Protein AF-A0AAU9CT20-F1 (afdb_monomer)

Sequence (119 aa):
MCKRKFEDLINKEMLNPENVENIYFFADEHSTATNGKYELTEGLEQEFKFGTNNWNYSKFFPPIFPSMSSISLDYCNSQRKILIRSADIIANKLLYSAKQKTIPDLQKENFIITTFPNN

Radius of gyration: 17.15 Å; Cα contacts (8 Å, |Δi|>4): 122; chains: 1; bounding box: 37×35×45 Å

pLDDT: mean 78.81, std 10.6, range [42.12, 92.56]

Organism: NCBI:txid2932183

InterPro domains:
  IPR024524 Protein of unknown function DUF3800 [PF12686] (5-94)

Foldseek 3Di:
DVLVVLVVCVVVVVDDLAPAAEAEAEAEPDPDPPVVVVVVQVVCCCAAEQWDQDPVVRDTGGHSRPNYNYYHYHHDHLVPDVVNVVVVVVVVVCVVCVVVVNNVVQDDPPDDDDDDDDD

Solvent-accessible surface area (backbone atoms only — not comparable to full-atom values): 7208 Å² total; per-residue (Å²): 116,67,66,64,52,51,53,52,34,38,76,67,70,74,42,64,43,73,75,39,44,69,48,80,45,78,43,68,67,65,92,66,59,78,70,58,58,54,55,50,52,52,50,50,41,31,53,34,45,71,21,44,74,40,76,93,72,79,42,77,41,76,31,66,20,73,55,38,75,50,77,46,81,44,73,35,64,38,94,80,35,70,69,54,41,48,50,52,53,50,54,51,51,51,53,52,28,54,76,70,71,46,50,76,82,60,62,46,100,91,39,88,84,84,82,76,83,84,127

Structure (mmCIF, N/CA/C/O backbone):
data_AF-A0AAU9CT20-F1
#
_entry.id   AF-A0AAU9CT20-F1
#
loop_
_atom_site.group_PDB
_atom_site.id
_atom_site.type_symbol
_atom_site.label_atom_id
_atom_site.label_alt_id
_atom_site.label_comp_id
_atom_site.label_asym_id
_atom_site.label_entity_id
_atom_site.label_seq_id
_atom_site.pdbx_PDB_ins_code
_atom_site.Cartn_x
_atom_site.Cartn_y
_atom_site.Cartn_z
_atom_site.occupancy
_atom_site.B_iso_or_equiv
_atom_site.auth_seq_id
_atom_site.auth_comp_id
_atom_site.auth_asym_id
_atom_site.auth_atom_id
_atom_site.pd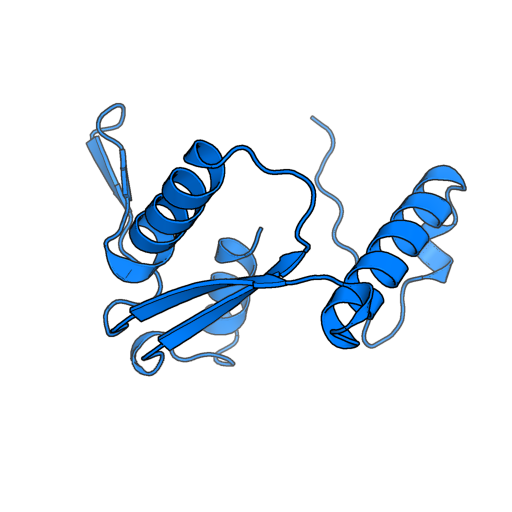bx_PDB_model_num
ATOM 1 N N . MET A 1 1 ? 5.898 1.727 0.741 1.00 57.19 1 MET A N 1
ATOM 2 C CA . MET A 1 1 ? 5.477 2.535 -0.434 1.00 57.19 1 MET A CA 1
ATOM 3 C C . MET A 1 1 ? 3.970 2.802 -0.416 1.00 57.19 1 MET A C 1
ATOM 5 O O . MET A 1 1 ? 3.591 3.958 -0.550 1.00 57.19 1 MET A O 1
ATOM 9 N N . CYS A 1 2 ? 3.126 1.788 -0.171 1.00 75.19 2 CYS A N 1
ATOM 10 C CA . CYS A 1 2 ? 1.661 1.926 -0.143 1.00 75.19 2 CYS A CA 1
ATOM 11 C C . CYS A 1 2 ? 1.132 2.892 0.932 1.00 75.19 2 CYS A C 1
ATOM 13 O O . CYS A 1 2 ? 0.333 3.760 0.599 1.00 75.19 2 CYS A O 1
ATOM 15 N N . LYS A 1 3 ? 1.641 2.827 2.174 1.00 82.94 3 LYS A N 1
ATOM 16 C CA . LYS A 1 3 ? 1.265 3.746 3.267 1.00 82.94 3 LYS A CA 1
ATOM 17 C C . LYS A 1 3 ? 1.289 5.220 2.861 1.00 82.94 3 LYS A C 1
ATOM 19 O O . LYS A 1 3 ? 0.265 5.885 2.912 1.00 82.94 3 LYS A O 1
ATOM 24 N N . ARG A 1 4 ? 2.433 5.700 2.365 1.00 83.69 4 ARG A N 1
ATOM 25 C CA . ARG A 1 4 ? 2.600 7.103 1.947 1.00 83.69 4 ARG A CA 1
ATOM 26 C C . ARG A 1 4 ? 1.629 7.506 0.847 1.00 83.69 4 ARG A C 1
ATOM 28 O O . ARG A 1 4 ? 1.230 8.662 0.782 1.00 83.69 4 ARG A O 1
ATOM 35 N N . LYS A 1 5 ? 1.268 6.572 -0.041 1.00 84.94 5 LYS A N 1
ATOM 36 C CA . LYS A 1 5 ? 0.304 6.869 -1.095 1.00 84.94 5 LYS A CA 1
ATOM 37 C C . LYS A 1 5 ? -1.109 7.001 -0.537 1.00 84.94 5 LYS A C 1
ATOM 39 O O . LYS A 1 5 ? -1.822 7.896 -0.973 1.00 84.94 5 LYS A O 1
ATOM 44 N N . PHE A 1 6 ? -1.494 6.165 0.425 1.00 88.62 6 PHE A N 1
ATOM 45 C CA . PHE A 1 6 ? -2.764 6.336 1.127 1.00 88.62 6 PHE A CA 1
ATOM 46 C C . PHE A 1 6 ? -2.798 7.643 1.916 1.00 88.62 6 PHE A C 1
ATOM 48 O O . PHE A 1 6 ? -3.750 8.394 1.760 1.00 88.62 6 PHE A O 1
ATOM 55 N N . GLU A 1 7 ? -1.739 7.971 2.656 1.00 89.19 7 GLU A N 1
ATOM 56 C CA . GLU A 1 7 ? -1.619 9.257 3.358 1.00 89.19 7 GLU A CA 1
ATOM 57 C C . GLU A 1 7 ? -1.745 10.448 2.388 1.00 89.19 7 GLU A C 1
ATOM 59 O O . GLU A 1 7 ? -2.495 11.379 2.653 1.00 89.19 7 GLU A O 1
ATOM 64 N N . ASP A 1 8 ? -1.082 10.401 1.225 1.00 89.06 8 ASP A N 1
ATOM 65 C CA . ASP A 1 8 ? -1.215 11.417 0.166 1.00 89.06 8 ASP A CA 1
ATOM 66 C C . ASP A 1 8 ? -2.655 11.535 -0.359 1.00 89.06 8 ASP A C 1
ATOM 68 O O . ASP A 1 8 ? -3.149 12.642 -0.549 1.00 89.06 8 ASP A O 1
ATOM 72 N N . LEU A 1 9 ? -3.340 10.411 -0.589 1.00 88.56 9 LEU A N 1
ATOM 73 C CA . LEU A 1 9 ? -4.729 10.405 -1.062 1.00 88.56 9 LEU A CA 1
ATOM 74 C C . LEU A 1 9 ? -5.709 10.928 -0.005 1.00 88.56 9 LEU A C 1
ATOM 76 O O . LEU A 1 9 ? -6.641 11.647 -0.362 1.00 88.56 9 LEU A O 1
ATOM 80 N N . ILE A 1 10 ? -5.481 10.606 1.271 1.00 90.88 10 ILE A N 1
ATOM 81 C CA . ILE A 1 10 ? -6.263 11.114 2.405 1.00 90.88 10 ILE A CA 1
ATOM 82 C C . ILE A 1 10 ? -6.061 12.625 2.541 1.00 90.88 10 ILE A C 1
ATOM 84 O O . ILE A 1 10 ? -7.032 13.371 2.606 1.00 90.88 10 ILE A O 1
ATOM 88 N N . ASN A 1 11 ? -4.810 13.090 2.486 1.00 91.38 11 ASN A N 1
ATOM 89 C CA . ASN A 1 11 ? -4.481 14.517 2.561 1.00 91.38 11 ASN A CA 1
ATOM 90 C C . ASN A 1 11 ? -5.052 15.325 1.387 1.00 91.38 11 ASN A C 1
ATOM 92 O O . ASN A 1 11 ? -5.287 16.521 1.521 1.00 91.38 11 ASN A O 1
ATOM 96 N N . LYS A 1 12 ? -5.260 14.684 0.233 1.00 92.56 12 LYS A N 1
ATOM 97 C CA . LYS A 1 12 ? -5.916 15.276 -0.944 1.00 92.56 12 LYS A CA 1
ATOM 98 C C . LYS A 1 12 ? -7.441 15.162 -0.912 1.00 92.56 12 LYS A C 1
ATOM 100 O O . LYS A 1 12 ? -8.071 15.484 -1.914 1.00 92.56 12 LYS A O 1
ATOM 105 N N . GLU A 1 13 ? -8.016 14.651 0.178 1.00 90.44 13 GLU A N 1
ATOM 106 C CA . GLU A 1 13 ? -9.456 14.397 0.339 1.00 90.44 13 GLU A CA 1
ATOM 107 C C . GLU A 1 13 ? -10.042 13.453 -0.732 1.00 90.4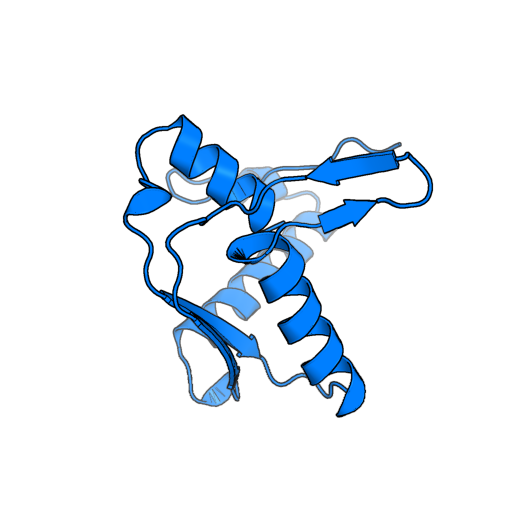4 13 GLU A C 1
ATOM 109 O O . GLU A 1 13 ? -11.251 13.377 -0.934 1.00 90.44 13 GLU A O 1
ATOM 114 N N . MET A 1 14 ? -9.189 12.683 -1.415 1.00 91.06 14 MET A N 1
ATOM 115 C CA . MET A 1 14 ? -9.600 11.711 -2.435 1.00 91.06 14 MET A CA 1
ATOM 116 C C . MET A 1 14 ? -9.987 10.356 -1.828 1.00 91.06 14 MET A C 1
ATOM 118 O O . MET A 1 14 ? -10.563 9.513 -2.514 1.00 91.06 14 MET A O 1
ATOM 122 N N . LEU A 1 15 ? -9.631 10.125 -0.561 1.00 89.19 15 LEU A N 1
ATOM 123 C CA . LEU A 1 15 ? -9.901 8.899 0.181 1.00 89.19 15 LEU A CA 1
ATOM 124 C C . LEU A 1 15 ? -10.273 9.253 1.625 1.00 89.19 15 LEU A C 1
ATOM 126 O O . LEU A 1 15 ? -9.461 9.835 2.336 1.00 89.19 15 LEU A O 1
ATOM 130 N N . ASN A 1 16 ? -11.474 8.880 2.071 1.00 90.75 16 ASN A N 1
ATOM 131 C CA . ASN A 1 16 ? -11.862 9.013 3.476 1.00 90.75 16 ASN A CA 1
ATOM 132 C C . ASN A 1 16 ? -11.465 7.739 4.245 1.00 90.75 16 ASN A C 1
ATOM 134 O O . ASN A 1 16 ? -12.048 6.688 3.965 1.00 90.75 16 ASN A O 1
ATOM 138 N N . PRO A 1 17 ? -10.523 7.805 5.204 1.00 89.12 17 PRO A N 1
ATOM 139 C CA . PRO A 1 17 ? -10.043 6.625 5.919 1.00 89.12 17 PRO A CA 1
ATOM 140 C C . PRO A 1 17 ? -11.106 5.945 6.794 1.00 89.12 17 PRO A C 1
ATOM 142 O O . PRO A 1 17 ? -11.040 4.733 6.978 1.00 89.12 17 PRO A O 1
ATOM 145 N N . GLU A 1 18 ? -12.112 6.685 7.270 1.00 89.81 18 GLU A N 1
ATOM 146 C CA . GLU A 1 18 ? -13.201 6.149 8.107 1.00 89.81 18 GLU A CA 1
ATOM 147 C C . GLU A 1 18 ? -14.199 5.297 7.305 1.00 89.81 18 GLU A C 1
ATOM 149 O O . GLU A 1 18 ? -14.939 4.490 7.859 1.00 89.81 18 GLU A O 1
ATOM 154 N N . ASN A 1 19 ? -14.223 5.458 5.979 1.00 90.62 19 ASN A N 1
ATOM 155 C CA . ASN A 1 19 ? -15.167 4.760 5.102 1.00 90.62 19 ASN A CA 1
ATOM 156 C C . ASN A 1 19 ? -14.551 3.528 4.418 1.00 90.62 19 ASN A C 1
ATOM 158 O O . ASN A 1 19 ? -15.208 2.889 3.594 1.00 90.62 19 ASN 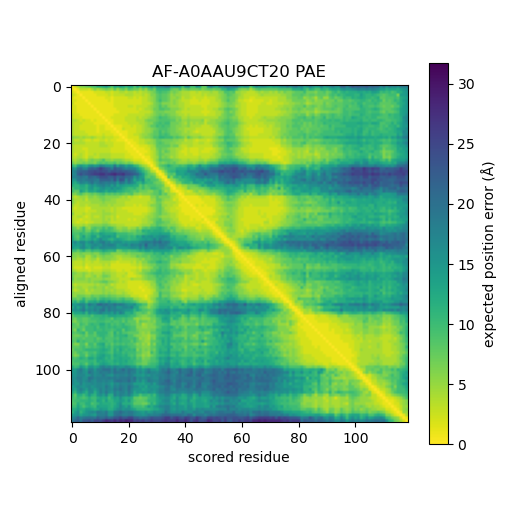A O 1
ATOM 162 N N . VAL A 1 20 ? -13.285 3.206 4.699 1.00 88.75 20 VAL A N 1
ATOM 163 C CA . VAL A 1 20 ? -12.608 2.053 4.097 1.00 88.75 20 VAL A CA 1
ATOM 164 C C . VAL A 1 20 ? -12.880 0.810 4.934 1.00 88.75 20 VAL A C 1
ATOM 166 O O . VAL A 1 20 ? -12.287 0.617 5.989 1.00 88.75 20 VAL A O 1
ATOM 169 N N . GLU A 1 21 ? -13.761 -0.056 4.437 1.00 89.69 21 GLU A N 1
ATOM 170 C CA . GLU A 1 21 ? -14.132 -1.292 5.131 1.00 89.69 21 GLU A CA 1
ATOM 171 C C . GLU A 1 21 ? -13.170 -2.452 4.831 1.00 89.69 21 GLU A C 1
ATOM 173 O O . GLU A 1 21 ? -12.821 -3.212 5.731 1.00 89.69 21 GLU A O 1
ATOM 178 N N . ASN A 1 22 ? -12.723 -2.601 3.580 1.00 90.19 22 ASN A N 1
ATOM 179 C CA . ASN A 1 22 ? -11.902 -3.734 3.151 1.00 90.19 22 ASN A CA 1
ATOM 180 C C . ASN A 1 22 ? -10.820 -3.306 2.155 1.00 90.19 22 ASN A C 1
ATOM 182 O O . ASN A 1 22 ? -11.076 -2.488 1.268 1.00 90.19 22 ASN A O 1
ATOM 186 N N . ILE A 1 23 ? -9.633 -3.910 2.258 1.00 89.81 23 ILE A N 1
ATOM 187 C CA . ILE A 1 23 ? -8.546 -3.732 1.285 1.00 89.81 23 ILE A CA 1
ATOM 188 C C . ILE A 1 23 ? -8.129 -5.086 0.715 1.00 89.81 23 ILE A C 1
ATOM 190 O O . ILE A 1 23 ? -7.847 -6.032 1.449 1.00 89.81 23 ILE A O 1
ATOM 194 N N . TYR A 1 24 ? -8.041 -5.149 -0.612 1.00 89.38 24 TYR A N 1
ATOM 195 C CA . TYR A 1 24 ? -7.637 -6.340 -1.353 1.00 89.38 24 TYR A CA 1
ATOM 196 C C . TYR A 1 24 ? -6.297 -6.089 -2.043 1.00 89.38 24 TYR A C 1
ATOM 198 O O . TYR A 1 24 ? -6.192 -5.256 -2.947 1.00 89.38 24 TYR A O 1
ATOM 206 N N . PHE A 1 25 ? -5.270 -6.816 -1.620 1.00 86.06 25 PHE A N 1
ATOM 207 C CA . PHE A 1 25 ? -3.956 -6.830 -2.243 1.00 86.06 25 PHE A CA 1
ATOM 208 C C . PHE A 1 25 ? -3.832 -8.038 -3.165 1.00 86.06 25 PHE A C 1
ATOM 210 O O . PHE A 1 25 ? -4.089 -9.171 -2.767 1.00 86.06 25 PHE A O 1
ATOM 217 N N . PHE A 1 26 ? -3.378 -7.790 -4.391 1.00 83.62 26 PHE A N 1
ATOM 218 C CA . PHE A 1 26 ? -3.055 -8.831 -5.359 1.00 83.62 26 PHE A CA 1
ATOM 219 C C . PHE A 1 26 ? -1.568 -8.747 -5.687 1.00 83.62 26 PHE A C 1
ATOM 221 O O . PHE A 1 26 ? -1.129 -7.776 -6.305 1.00 83.62 26 PHE A O 1
ATOM 228 N N . ALA A 1 27 ? -0.801 -9.745 -5.259 1.00 77.62 27 ALA A N 1
ATOM 229 C CA . ALA A 1 27 ? 0.634 -9.836 -5.515 1.00 77.62 27 ALA A CA 1
ATOM 230 C C . ALA A 1 27 ? 0.919 -10.900 -6.582 1.00 77.62 27 ALA A C 1
ATOM 232 O O . ALA A 1 27 ? 0.205 -11.903 -6.654 1.00 77.62 27 ALA A O 1
ATOM 233 N N . ASP A 1 28 ? 1.946 -10.693 -7.412 1.00 72.94 28 ASP A N 1
ATOM 234 C CA . ASP A 1 28 ? 2.421 -11.754 -8.304 1.00 72.94 28 ASP A CA 1
ATOM 235 C C . ASP A 1 28 ? 3.089 -12.864 -7.489 1.00 72.94 28 ASP A C 1
ATOM 237 O O . ASP A 1 28 ? 3.812 -12.614 -6.520 1.00 72.94 28 ASP A O 1
ATOM 241 N N . GLU A 1 29 ? 2.834 -14.103 -7.884 1.00 68.25 29 GLU A N 1
ATOM 242 C CA . GLU A 1 29 ? 3.364 -15.286 -7.224 1.00 68.25 29 GLU A CA 1
ATOM 243 C C . GLU A 1 29 ? 4.809 -15.536 -7.687 1.00 68.25 29 GLU A C 1
ATOM 245 O O . GLU A 1 29 ? 5.104 -16.444 -8.464 1.00 68.25 29 GLU A O 1
ATOM 250 N N . HIS A 1 30 ? 5.741 -14.700 -7.225 1.00 59.75 30 HIS A N 1
ATOM 251 C CA . HIS A 1 30 ? 7.171 -14.958 -7.372 1.00 59.75 30 HIS A CA 1
ATOM 252 C C . HIS A 1 30 ? 7.668 -15.669 -6.114 1.00 59.75 30 HIS A C 1
ATOM 254 O O . HIS A 1 30 ? 7.573 -15.108 -5.024 1.00 59.75 30 HIS A O 1
ATOM 260 N N . SER A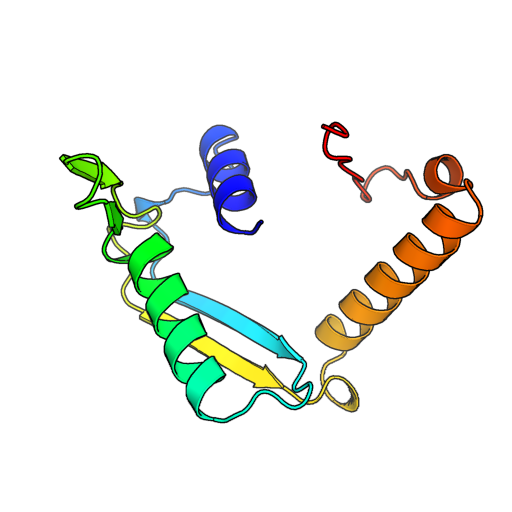 1 31 ? 8.112 -16.924 -6.278 1.00 51.56 31 SER A N 1
ATOM 261 C CA . SER A 1 31 ? 8.401 -17.935 -5.243 1.00 51.56 31 SER A CA 1
ATOM 262 C C . SER A 1 31 ? 8.747 -17.351 -3.868 1.00 51.56 31 SER A C 1
ATOM 264 O O . SER A 1 31 ? 9.916 -17.162 -3.526 1.00 51.56 31 SER A O 1
ATOM 266 N N . THR A 1 32 ? 7.723 -17.053 -3.073 1.00 52.59 32 THR A N 1
ATOM 267 C CA . THR A 1 32 ? 7.886 -16.581 -1.702 1.00 52.59 32 THR A CA 1
ATOM 268 C C . THR A 1 32 ? 7.710 -17.802 -0.819 1.00 52.59 32 THR A C 1
ATOM 270 O O . THR A 1 32 ? 6.686 -18.480 -0.892 1.00 52.59 32 THR A O 1
ATOM 273 N N . ALA A 1 33 ? 8.737 -18.138 -0.035 1.00 56.47 33 ALA A N 1
ATOM 274 C CA . ALA A 1 33 ? 8.646 -19.223 0.934 1.00 56.47 33 ALA A CA 1
ATOM 275 C C . ALA A 1 33 ? 7.412 -19.004 1.823 1.00 56.47 33 ALA A C 1
ATOM 277 O O . ALA A 1 33 ? 7.125 -17.870 2.204 1.00 56.47 33 ALA A O 1
ATOM 278 N N . THR A 1 34 ? 6.693 -20.075 2.153 1.00 54.53 34 THR A N 1
ATOM 279 C CA . THR A 1 34 ? 5.395 -20.055 2.852 1.00 54.53 34 THR A CA 1
ATOM 280 C C . THR A 1 34 ? 5.366 -19.141 4.086 1.00 54.53 34 THR A C 1
ATOM 282 O O . THR A 1 34 ? 4.346 -18.511 4.348 1.00 54.53 34 THR A O 1
ATOM 285 N N . ASN A 1 35 ? 6.490 -18.997 4.797 1.00 59.19 35 ASN A N 1
ATOM 286 C CA . ASN A 1 35 ? 6.612 -18.118 5.965 1.00 59.19 35 ASN A CA 1
ATOM 287 C C . ASN A 1 35 ? 6.534 -16.618 5.619 1.00 59.19 35 ASN A C 1
ATOM 289 O O . ASN A 1 35 ? 5.917 -15.861 6.359 1.00 59.19 35 ASN A O 1
ATOM 293 N N . GLY A 1 36 ? 7.051 -16.189 4.463 1.00 59.31 36 GLY A N 1
ATOM 294 C CA . GLY A 1 36 ? 7.014 -14.780 4.046 1.00 59.31 36 GLY A CA 1
ATOM 295 C C . GLY A 1 36 ? 5.608 -14.273 3.694 1.00 59.31 36 GLY A C 1
ATOM 296 O O . GLY A 1 36 ? 5.354 -13.072 3.740 1.00 59.31 36 GLY A O 1
ATOM 297 N N . LYS A 1 37 ? 4.668 -15.176 3.376 1.00 60.50 37 LYS A N 1
ATOM 298 C CA . LYS A 1 37 ? 3.263 -14.823 3.110 1.00 60.50 37 LYS A CA 1
ATOM 299 C C . LYS A 1 37 ? 2.526 -14.377 4.375 1.00 60.50 37 LYS A C 1
ATOM 301 O O . LYS A 1 37 ? 1.760 -13.411 4.334 1.00 60.50 37 LYS A O 1
ATOM 306 N N . TYR A 1 38 ? 2.758 -15.077 5.483 1.00 63.81 38 TYR A N 1
ATOM 307 C CA . TYR A 1 38 ? 2.160 -14.729 6.771 1.00 63.81 38 TYR A CA 1
ATOM 308 C C . TYR A 1 38 ? 2.754 -13.425 7.306 1.00 63.81 38 TYR A C 1
ATOM 310 O O . TYR A 1 38 ? 1.997 -12.518 7.636 1.00 63.81 38 TYR A O 1
ATOM 318 N N . GLU A 1 39 ? 4.080 -13.272 7.240 1.00 76.38 39 GLU A N 1
ATOM 319 C CA . GLU A 1 39 ? 4.770 -12.047 7.671 1.00 76.38 39 GLU A CA 1
ATOM 320 C C . GLU A 1 39 ? 4.292 -10.797 6.915 1.00 76.38 39 GLU A C 1
ATOM 322 O O . GLU A 1 39 ? 4.097 -9.740 7.517 1.00 76.38 39 GLU A O 1
ATOM 327 N N . LEU A 1 40 ? 4.054 -10.901 5.599 1.00 81.06 40 LEU A N 1
ATOM 328 C CA . LEU A 1 40 ? 3.559 -9.765 4.820 1.00 81.06 40 LEU A CA 1
ATOM 329 C C . LEU A 1 40 ? 2.117 -9.402 5.187 1.00 81.06 40 LEU A C 1
ATOM 331 O O . LEU A 1 40 ? 1.798 -8.222 5.309 1.00 81.06 40 LEU A O 1
ATOM 335 N N . THR A 1 41 ? 1.251 -10.399 5.373 1.00 83.25 41 THR A N 1
ATOM 336 C CA . THR A 1 41 ? -0.150 -10.158 5.752 1.00 83.25 41 THR A CA 1
ATOM 337 C C . THR A 1 41 ? -0.227 -9.499 7.129 1.00 83.25 41 THR A C 1
ATOM 339 O O . THR A 1 41 ? -0.876 -8.465 7.273 1.00 83.25 41 THR A O 1
ATOM 342 N N . GLU A 1 42 ? 0.505 -10.030 8.111 1.00 83.31 42 GLU A N 1
ATOM 343 C CA . GLU A 1 42 ? 0.580 -9.460 9.460 1.00 83.31 42 GLU A CA 1
ATOM 344 C C . GLU A 1 42 ? 1.146 -8.036 9.443 1.00 83.31 42 GLU A C 1
ATOM 346 O O . GLU A 1 42 ? 0.597 -7.143 10.089 1.00 83.31 42 GLU A O 1
ATOM 351 N N . GLY A 1 43 ? 2.197 -7.787 8.654 1.00 85.56 43 GLY A N 1
ATOM 352 C CA . GLY A 1 43 ? 2.759 -6.448 8.484 1.00 85.56 43 GLY A CA 1
ATOM 353 C C . GLY A 1 43 ? 1.736 -5.441 7.948 1.00 85.56 43 GLY A C 1
ATOM 354 O O . GLY A 1 43 ? 1.630 -4.332 8.474 1.00 85.56 43 GLY A O 1
ATOM 355 N N . LEU A 1 44 ? 0.934 -5.837 6.952 1.00 87.25 44 LEU A N 1
ATOM 356 C CA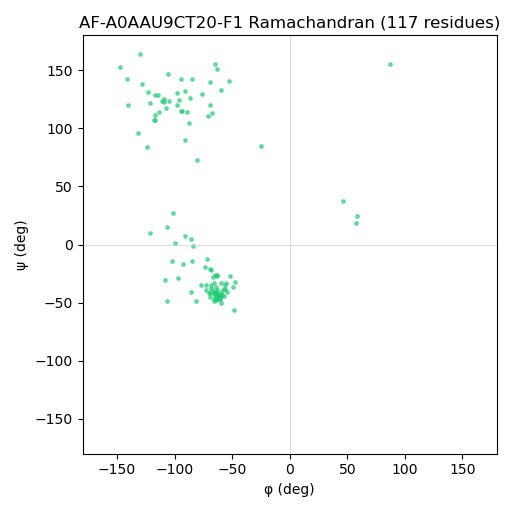 . LEU A 1 44 ? -0.136 -4.995 6.405 1.00 87.25 44 LEU A CA 1
ATOM 357 C C . LEU A 1 44 ? -1.232 -4.723 7.445 1.00 87.25 44 LEU A C 1
ATOM 359 O O . LEU A 1 44 ? -1.693 -3.589 7.562 1.00 87.25 44 LEU A O 1
ATOM 363 N N . GLU A 1 45 ? -1.635 -5.727 8.226 1.00 87.75 45 GLU A N 1
ATOM 364 C CA . GLU A 1 45 ? -2.637 -5.553 9.284 1.00 87.75 45 GLU A CA 1
ATOM 365 C C . GLU A 1 45 ? -2.148 -4.634 10.408 1.00 87.75 45 GLU A C 1
ATOM 367 O O . GLU A 1 45 ? -2.886 -3.748 10.848 1.00 87.75 45 GLU A O 1
ATOM 372 N N . GLN A 1 46 ? -0.895 -4.785 10.840 1.00 86.38 46 GLN A N 1
ATOM 373 C CA . GLN A 1 46 ? -0.291 -3.895 11.833 1.00 86.38 46 GLN A CA 1
ATOM 374 C C . GLN A 1 46 ? -0.188 -2.458 11.314 1.00 86.38 46 GLN A C 1
ATOM 376 O O . GLN A 1 46 ? -0.434 -1.511 12.058 1.00 86.38 46 GLN A O 1
ATOM 381 N N . GLU A 1 47 ? 0.148 -2.264 10.040 1.00 86.00 47 GLU A N 1
ATOM 382 C CA . GLU A 1 47 ? 0.323 -0.921 9.485 1.00 86.00 47 GLU A CA 1
ATOM 383 C C . GLU A 1 47 ? -1.016 -0.220 9.195 1.00 86.00 47 GLU A C 1
ATOM 385 O O . GLU A 1 47 ? -1.129 0.996 9.375 1.00 86.00 47 GLU A O 1
ATOM 390 N N . PHE A 1 48 ? -2.042 -0.966 8.771 1.00 87.31 48 PHE A N 1
ATOM 391 C CA . PHE A 1 48 ? -3.291 -0.389 8.262 1.00 87.31 48 PHE A CA 1
ATOM 392 C C . PHE A 1 48 ? -4.499 -0.538 9.181 1.00 87.31 48 PHE A C 1
ATOM 394 O O . PHE A 1 48 ? -5.344 0.355 9.162 1.00 87.31 48 PHE A O 1
ATOM 401 N N . LYS A 1 49 ? -4.578 -1.608 9.980 1.00 86.19 49 LYS A N 1
ATOM 402 C CA . LYS A 1 49 ? -5.747 -1.928 10.817 1.00 86.19 49 LYS A CA 1
ATOM 403 C C . LYS A 1 49 ? -5.514 -1.675 12.302 1.00 86.19 49 LYS A C 1
ATOM 405 O O . LYS A 1 49 ? -6.342 -1.052 12.955 1.00 86.19 49 LYS A O 1
ATOM 410 N N . PHE A 1 50 ? -4.402 -2.168 12.843 1.00 85.00 50 PHE A N 1
ATOM 411 C CA . PHE A 1 50 ? -4.164 -2.158 14.292 1.00 85.00 50 PHE A CA 1
ATOM 412 C C . PHE A 1 50 ? -3.301 -0.983 14.762 1.00 85.00 50 PHE A C 1
ATOM 414 O O . PHE A 1 50 ? -3.462 -0.505 15.884 1.00 85.00 50 PHE A O 1
ATOM 421 N N . GLY A 1 51 ? -2.419 -0.487 13.896 1.00 80.94 51 GLY A N 1
ATOM 422 C CA . GLY A 1 51 ? -1.373 0.451 14.276 1.00 80.94 51 GLY A CA 1
ATOM 423 C C . GLY A 1 51 ? -0.125 -0.283 14.764 1.00 80.94 51 GLY A C 1
ATOM 424 O O . GLY A 1 51 ? -0.170 -1.428 15.207 1.00 80.94 51 GLY A O 1
ATOM 425 N N . THR A 1 52 ? 1.024 0.378 14.661 1.00 80.38 52 THR A N 1
ATOM 426 C CA . THR A 1 52 ? 2.320 -0.222 14.995 1.00 80.38 52 THR A CA 1
ATOM 427 C C . THR A 1 52 ? 2.863 0.399 16.271 1.00 80.38 52 THR A C 1
ATOM 429 O O . THR A 1 52 ? 3.031 1.617 16.359 1.00 80.38 52 THR A O 1
ATOM 432 N N . ASN A 1 53 ? 3.184 -0.437 17.258 1.00 72.25 53 ASN A N 1
ATOM 433 C CA . ASN A 1 53 ? 3.865 0.010 18.466 1.00 72.25 53 ASN A CA 1
ATOM 434 C C . ASN A 1 53 ? 5.377 -0.185 18.323 1.00 72.25 53 ASN A C 1
ATOM 436 O O . ASN A 1 53 ? 5.866 -1.312 18.229 1.00 72.25 53 ASN A O 1
ATOM 440 N N . ASN A 1 54 ? 6.123 0.916 18.312 1.00 73.06 54 ASN A N 1
ATOM 441 C CA . ASN A 1 54 ? 7.573 0.864 18.318 1.00 73.06 54 ASN A CA 1
ATOM 442 C C . ASN A 1 54 ? 8.091 0.895 19.761 1.00 73.06 54 ASN A C 1
ATOM 444 O O . ASN A 1 54 ? 8.364 1.962 20.315 1.00 73.06 54 ASN A O 1
ATOM 448 N N . TRP A 1 55 ? 8.243 -0.296 20.343 1.00 63.72 55 TRP A N 1
ATOM 449 C CA . TRP A 1 55 ? 8.716 -0.507 21.715 1.00 63.72 55 TRP A CA 1
ATOM 450 C C . TRP A 1 55 ? 10.086 0.121 21.990 1.00 63.72 55 TRP A C 1
ATOM 452 O O . TRP A 1 55 ? 10.305 0.654 23.071 1.00 63.72 55 TRP A O 1
ATOM 462 N N . ASN A 1 56 ? 10.980 0.137 20.997 1.00 70.00 56 ASN A N 1
ATOM 463 C CA . ASN A 1 56 ? 12.323 0.709 21.142 1.00 70.00 56 ASN A CA 1
ATOM 464 C C . ASN A 1 56 ? 12.316 2.237 21.302 1.00 70.00 56 ASN A C 1
ATOM 466 O O . ASN A 1 56 ? 13.274 2.800 21.822 1.00 70.00 56 ASN A O 1
ATOM 470 N N . TYR A 1 57 ? 11.251 2.911 20.860 1.00 69.00 57 TYR A N 1
ATOM 471 C CA . TYR A 1 57 ? 11.123 4.371 20.918 1.00 69.00 57 TYR A CA 1
ATOM 472 C C . TYR A 1 57 ? 9.894 4.823 21.720 1.00 69.00 57 TYR A C 1
ATOM 474 O O . TYR A 1 57 ? 9.538 6.000 21.667 1.00 69.00 57 TYR A O 1
ATOM 482 N N . SER 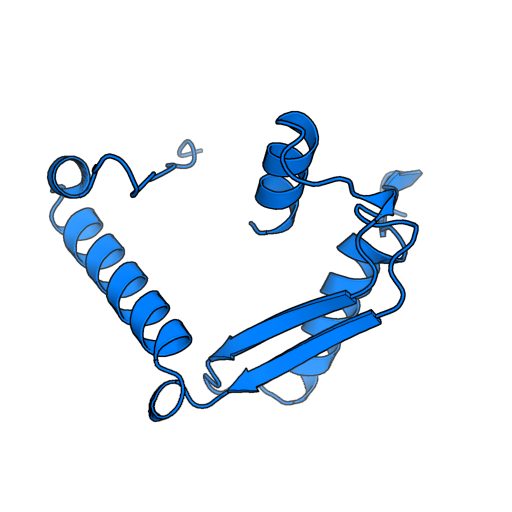A 1 58 ? 9.228 3.898 22.427 1.00 74.19 58 SER A N 1
ATOM 483 C CA . SER A 1 58 ? 7.988 4.128 23.186 1.00 74.19 58 SER A CA 1
ATOM 484 C C . SER A 1 58 ? 6.933 4.929 22.410 1.00 74.19 58 SER A C 1
ATOM 486 O O . SER A 1 58 ? 6.250 5.786 22.973 1.00 74.19 58 SER A O 1
ATOM 488 N N . LYS A 1 59 ? 6.824 4.695 21.095 1.00 76.00 59 LYS A N 1
ATOM 489 C CA . LYS A 1 59 ? 5.966 5.482 20.201 1.00 76.00 59 LYS A CA 1
ATOM 490 C C . LYS A 1 59 ? 4.950 4.590 19.505 1.00 76.00 59 LYS A C 1
ATOM 492 O O . LYS A 1 59 ? 5.316 3.671 18.774 1.00 76.00 59 LYS A O 1
ATOM 497 N N . PHE A 1 60 ? 3.676 4.912 19.702 1.00 81.12 60 PHE A N 1
ATOM 498 C CA . PHE A 1 60 ? 2.565 4.279 19.006 1.00 81.12 60 PHE A CA 1
ATOM 499 C C . PHE A 1 60 ? 2.225 5.051 17.730 1.00 81.12 60 PHE A C 1
ATOM 501 O O . PHE A 1 60 ? 2.097 6.278 17.749 1.00 81.12 60 PHE A O 1
ATOM 508 N N . PHE A 1 61 ? 2.082 4.325 16.625 1.00 82.12 61 PHE A N 1
ATOM 509 C CA . PHE A 1 61 ? 1.604 4.857 15.358 1.00 82.12 61 PHE A CA 1
ATOM 510 C C . PHE A 1 61 ? 0.185 4.334 15.117 1.00 82.12 61 PHE A C 1
ATOM 512 O O . PHE A 1 61 ? 0.026 3.116 15.010 1.00 82.12 61 PHE A O 1
ATOM 519 N N . PRO A 1 62 ? -0.831 5.214 15.034 1.00 85.38 62 PRO A N 1
ATOM 520 C CA . PRO A 1 62 ? -2.206 4.785 14.822 1.00 85.38 62 PRO A CA 1
ATOM 521 C C . PRO A 1 62 ? -2.382 4.126 13.444 1.00 85.38 62 PRO A C 1
ATOM 523 O O . PRO A 1 62 ? -1.599 4.405 12.526 1.00 85.38 62 PRO A O 1
ATOM 526 N N . PRO A 1 63 ? -3.397 3.257 13.292 1.00 89.00 63 PRO A N 1
ATOM 527 C CA . PRO A 1 63 ? -3.738 2.673 12.001 1.00 89.00 63 PRO A CA 1
ATOM 528 C C . PRO A 1 63 ? -4.179 3.744 11.001 1.00 89.00 63 PRO A C 1
ATOM 530 O O . PRO A 1 63 ? -4.745 4.768 11.380 1.00 89.00 63 PRO A O 1
ATOM 533 N N . ILE A 1 64 ? -3.942 3.486 9.713 1.00 89.62 64 ILE A N 1
ATOM 534 C CA . ILE A 1 64 ? -4.397 4.376 8.632 1.00 89.62 64 ILE A CA 1
ATOM 535 C C . ILE A 1 64 ? -5.915 4.280 8.441 1.00 89.62 64 ILE A C 1
ATOM 537 O O . ILE A 1 64 ? -6.547 5.285 8.133 1.00 89.62 64 ILE A O 1
ATOM 541 N N . PHE A 1 65 ? -6.491 3.088 8.626 1.00 90.31 65 PHE A N 1
ATOM 542 C CA . PHE A 1 65 ? -7.912 2.815 8.408 1.00 90.31 65 PHE A CA 1
ATOM 543 C C . PHE A 1 65 ? -8.536 2.234 9.687 1.00 90.31 65 PHE A C 1
ATOM 545 O O . PHE A 1 65 ? -8.620 1.012 9.836 1.00 90.31 65 PHE A O 1
ATOM 552 N N . PRO A 1 66 ? -8.942 3.087 10.645 1.00 84.44 66 PRO A N 1
ATOM 553 C CA . PRO A 1 66 ? -9.409 2.641 11.959 1.00 84.44 66 PRO A CA 1
ATOM 554 C C . PRO A 1 66 ? -10.728 1.854 11.902 1.00 84.44 66 PRO A C 1
ATOM 556 O O . PRO A 1 66 ? -10.948 0.977 12.735 1.00 84.44 66 PRO A O 1
ATOM 559 N N . SER A 1 67 ? -11.583 2.119 10.910 1.00 87.62 67 SER A N 1
ATOM 560 C CA . SER A 1 67 ? -12.877 1.443 10.718 1.00 87.62 67 SER A CA 1
ATOM 561 C C . SER A 1 67 ? -12.799 0.196 9.828 1.00 87.62 67 SER A C 1
ATOM 563 O O . SER A 1 67 ? -13.829 -0.369 9.460 1.00 87.62 67 SER A O 1
ATOM 565 N N . MET A 1 68 ? -11.593 -0.236 9.455 1.00 89.19 68 MET A N 1
ATOM 566 C CA . MET A 1 68 ? -11.405 -1.325 8.502 1.00 89.19 68 MET A CA 1
ATOM 567 C C . MET A 1 68 ? -11.667 -2.699 9.125 1.00 89.19 68 MET A C 1
ATOM 569 O O . MET A 1 68 ? -11.081 -3.091 10.138 1.00 89.19 68 MET A O 1
ATOM 573 N N . SER A 1 69 ? -12.493 -3.482 8.439 1.00 87.94 69 SER A N 1
ATOM 574 C CA . SER A 1 69 ? -12.891 -4.831 8.829 1.00 87.94 69 SER A CA 1
ATOM 575 C C . SER A 1 69 ? -11.849 -5.875 8.439 1.00 87.94 69 SER A C 1
ATOM 577 O O . SER A 1 69 ? -11.453 -6.684 9.285 1.00 87.94 69 SER A O 1
ATOM 579 N N . SER A 1 70 ? -11.361 -5.872 7.192 1.00 87.69 70 SER A N 1
ATOM 580 C CA . SER A 1 70 ? -10.433 -6.915 6.726 1.00 87.69 70 SER A CA 1
ATOM 581 C C . SER A 1 70 ? -9.396 -6.454 5.698 1.00 87.69 70 SER A C 1
ATOM 583 O O . SER A 1 70 ? -9.621 -5.532 4.912 1.00 87.69 70 SER A O 1
ATOM 585 N N . ILE A 1 71 ? -8.252 -7.145 5.697 1.00 88.50 71 ILE A N 1
ATOM 586 C CA . ILE A 1 71 ? -7.244 -7.098 4.636 1.00 88.50 71 ILE A CA 1
ATOM 587 C C . ILE A 1 71 ? -7.157 -8.493 4.028 1.00 88.50 71 ILE A C 1
ATOM 589 O O . ILE A 1 71 ? -6.999 -9.477 4.745 1.00 88.50 71 ILE A O 1
ATOM 593 N N . SER A 1 72 ? -7.250 -8.582 2.705 1.00 87.75 72 SER A N 1
ATOM 594 C CA . SER A 1 72 ? -7.051 -9.830 1.966 1.00 87.75 72 SER A CA 1
ATOM 595 C C . SER A 1 72 ? -5.817 -9.709 1.083 1.00 87.75 72 SER A C 1
ATOM 597 O O . SER A 1 72 ? -5.699 -8.746 0.328 1.00 87.75 72 SER A O 1
ATOM 599 N N . LEU A 1 73 ? -4.904 -10.676 1.167 1.00 85.25 73 LEU A N 1
ATOM 600 C CA . LEU A 1 73 ? -3.712 -10.751 0.324 1.00 85.25 73 LEU A CA 1
ATOM 601 C C . LEU A 1 73 ? -3.739 -12.031 -0.515 1.00 85.25 73 LEU A C 1
ATOM 603 O O . LEU A 1 73 ? -3.493 -13.133 -0.017 1.00 85.25 73 LEU A O 1
ATOM 607 N N . ASP A 1 74 ? -3.987 -11.859 -1.810 1.00 83.69 74 ASP A N 1
ATOM 608 C CA . ASP A 1 74 ? -4.045 -12.941 -2.782 1.00 83.69 74 ASP A CA 1
ATOM 609 C C . ASP A 1 74 ? -2.794 -12.959 -3.657 1.00 83.69 74 ASP A C 1
ATOM 611 O O . ASP A 1 74 ? -2.481 -12.004 -4.374 1.00 83.69 74 ASP A O 1
ATOM 615 N N . TYR A 1 75 ? -2.117 -14.102 -3.661 1.00 79.06 75 TYR A N 1
ATOM 616 C CA . TYR A 1 75 ? -1.020 -14.371 -4.581 1.00 79.06 75 TYR A CA 1
ATOM 617 C C . TYR A 1 75 ? -1.601 -14.936 -5.861 1.00 79.06 75 TYR A C 1
ATOM 619 O O . TYR A 1 75 ? -2.411 -15.863 -5.854 1.00 79.06 75 TYR A O 1
ATOM 627 N N . CYS A 1 76 ? -1.248 -14.302 -6.963 1.00 74.06 76 CYS A N 1
ATOM 628 C CA . CYS A 1 76 ? -1.893 -14.513 -8.234 1.00 74.06 76 CYS A CA 1
ATOM 629 C C . CYS A 1 76 ? -0.841 -14.805 -9.283 1.00 74.06 76 CYS A C 1
ATOM 631 O O . CYS A 1 76 ? 0.151 -14.097 -9.380 1.00 74.06 76 CYS A O 1
ATOM 633 N N . ASN A 1 77 ? -1.117 -15.772 -10.147 1.00 70.31 77 ASN A N 1
ATOM 634 C CA . ASN A 1 77 ? -0.300 -15.975 -11.329 1.00 70.31 77 ASN A CA 1
ATOM 635 C C . ASN A 1 77 ? -0.534 -14.822 -12.329 1.00 70.31 77 ASN A C 1
ATOM 637 O O . ASN A 1 77 ? -1.618 -14.717 -12.927 1.00 70.31 77 ASN A O 1
ATOM 641 N N . SER A 1 78 ? 0.479 -13.968 -12.517 1.00 64.25 78 SER A N 1
ATOM 642 C CA . SER A 1 78 ? 0.476 -12.824 -13.445 1.00 64.25 78 SER A CA 1
ATOM 643 C C . SER A 1 78 ? 0.061 -13.174 -14.878 1.00 64.25 78 SER A C 1
ATOM 645 O O . SER A 1 78 ? -0.543 -12.341 -15.558 1.00 64.25 78 SER A O 1
ATOM 647 N N . GLN A 1 79 ? 0.268 -14.414 -15.343 1.00 63.53 79 GLN A N 1
ATOM 648 C CA . GLN A 1 79 ? -0.145 -14.840 -16.690 1.00 63.53 79 GLN A CA 1
ATOM 649 C C . GLN A 1 79 ? -1.664 -14.780 -16.896 1.00 63.53 79 GLN A C 1
ATOM 651 O O . GLN A 1 79 ? -2.129 -14.620 -18.026 1.00 63.53 79 GLN A O 1
ATOM 656 N N . ARG A 1 80 ? -2.441 -14.898 -15.811 1.00 66.00 80 ARG A N 1
ATOM 657 C CA . ARG A 1 80 ? -3.910 -14.951 -15.843 1.00 66.00 80 ARG A CA 1
ATOM 658 C C . ARG A 1 80 ? -4.586 -13.634 -15.458 1.00 66.00 80 ARG A C 1
ATOM 660 O O . ARG A 1 80 ? -5.776 -13.486 -15.723 1.00 66.00 80 ARG A O 1
ATOM 667 N N . LYS A 1 81 ? -3.867 -12.674 -14.859 1.00 74.69 81 LYS A N 1
ATOM 668 C CA . LYS A 1 81 ? -4.430 -11.385 -14.413 1.00 74.69 81 LYS A CA 1
ATOM 669 C C . LYS A 1 81 ? -3.790 -10.207 -15.157 1.00 74.69 81 LYS A C 1
ATOM 671 O O . LYS A 1 81 ? -2.662 -9.815 -14.873 1.00 74.69 81 LYS A O 1
ATOM 676 N N . ILE A 1 82 ? -4.551 -9.598 -16.074 1.00 78.94 82 ILE A N 1
ATOM 677 C CA . ILE A 1 82 ? -4.103 -8.506 -16.966 1.00 78.94 82 ILE A CA 1
ATOM 678 C C . ILE A 1 82 ? -3.495 -7.326 -16.193 1.00 78.94 82 ILE A C 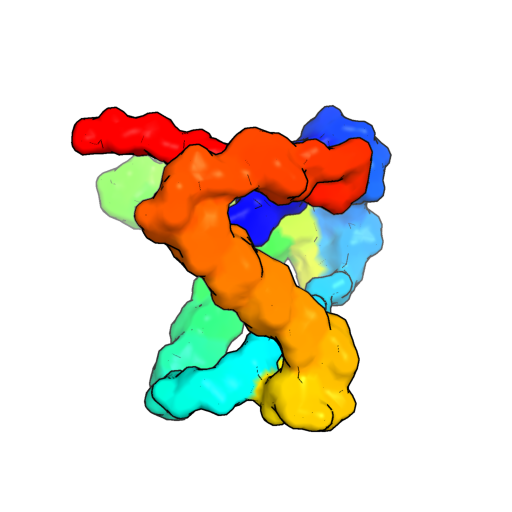1
ATOM 680 O O . ILE A 1 82 ? -2.480 -6.779 -16.619 1.00 78.94 82 ILE A O 1
ATOM 684 N N . LEU A 1 83 ? -4.084 -6.939 -15.056 1.00 81.00 83 LEU A N 1
ATOM 685 C CA . LEU A 1 83 ? -3.604 -5.802 -14.262 1.00 81.00 83 LEU A CA 1
ATOM 686 C C . LEU A 1 83 ? -2.237 -6.067 -13.622 1.00 81.00 83 LEU A C 1
ATOM 688 O O . LEU A 1 83 ? -1.383 -5.187 -13.638 1.00 81.00 83 LEU A O 1
ATOM 692 N N . ILE A 1 84 ? -2.006 -7.289 -13.137 1.00 77.69 84 ILE A N 1
ATOM 693 C CA . ILE A 1 84 ? -0.716 -7.693 -12.558 1.00 77.69 84 ILE A CA 1
ATOM 69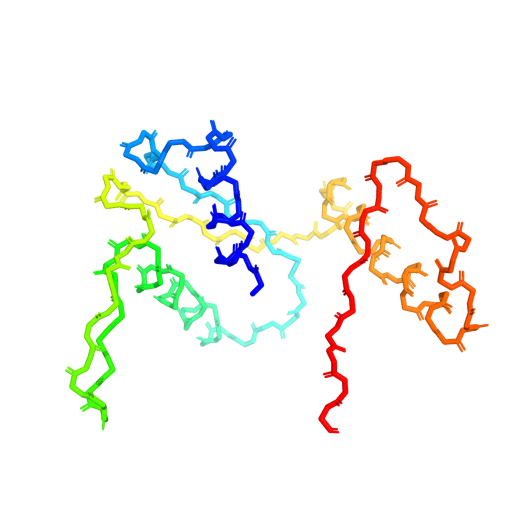4 C C . ILE A 1 84 ? 0.352 -7.687 -13.649 1.00 77.69 84 ILE A C 1
ATOM 696 O O . ILE A 1 84 ? 1.365 -7.008 -13.525 1.00 77.69 84 ILE A O 1
ATOM 700 N N . ARG A 1 85 ? 0.054 -8.309 -14.796 1.00 79.38 85 ARG A N 1
ATOM 701 C CA . ARG A 1 85 ? 0.946 -8.285 -15.962 1.00 79.38 85 ARG A CA 1
ATOM 702 C C . ARG A 1 85 ? 1.266 -6.865 -16.433 1.00 79.38 85 ARG A C 1
ATOM 704 O O . ARG A 1 85 ? 2.384 -6.583 -16.856 1.00 79.38 85 ARG A O 1
ATOM 711 N N . SER A 1 86 ? 0.283 -5.969 -16.385 1.00 81.12 86 SER A N 1
ATOM 712 C CA . SER A 1 86 ? 0.476 -4.564 -16.749 1.00 81.12 86 SER A CA 1
ATOM 713 C C . SER A 1 86 ? 1.423 -3.864 -15.774 1.00 81.12 86 SER A C 1
ATOM 715 O O . SER A 1 86 ? 2.302 -3.127 -16.220 1.00 81.12 86 SER A O 1
ATOM 717 N N . ALA A 1 87 ? 1.302 -4.133 -14.469 1.00 81.69 87 ALA A N 1
ATOM 718 C CA . ALA A 1 87 ? 2.225 -3.619 -13.461 1.00 81.69 87 ALA A CA 1
ATOM 719 C C . ALA A 1 87 ? 3.668 -4.090 -13.719 1.00 81.69 87 ALA A C 1
ATOM 721 O O . ALA A 1 87 ? 4.579 -3.260 -13.731 1.00 81.69 87 ALA A O 1
ATOM 722 N N . ASP A 1 88 ? 3.869 -5.373 -14.036 1.00 79.31 88 ASP A N 1
ATOM 723 C CA . ASP A 1 88 ? 5.199 -5.921 -14.347 1.00 79.31 88 ASP A CA 1
ATOM 724 C C . ASP A 1 88 ? 5.815 -5.282 -15.597 1.00 79.31 88 ASP A C 1
ATOM 726 O O . ASP A 1 88 ? 7.001 -4.939 -15.621 1.00 79.31 88 ASP A O 1
ATOM 730 N N . ILE A 1 89 ? 5.015 -5.084 -16.651 1.00 83.81 89 ILE A N 1
ATOM 731 C CA . ILE A 1 89 ? 5.463 -4.406 -17.876 1.00 83.81 89 ILE A CA 1
ATOM 732 C C . ILE A 1 89 ? 5.903 -2.973 -17.560 1.00 83.81 89 ILE A C 1
ATOM 734 O O . ILE A 1 89 ? 6.952 -2.532 -18.036 1.00 83.81 89 ILE A O 1
ATOM 738 N N . ILE A 1 90 ? 5.124 -2.250 -16.750 1.00 85.00 90 ILE A N 1
ATOM 739 C CA . ILE A 1 90 ? 5.437 -0.876 -16.346 1.00 85.00 90 ILE A CA 1
ATOM 740 C C . ILE A 1 90 ? 6.733 -0.835 -15.529 1.00 85.00 90 ILE A C 1
ATOM 742 O O . ILE A 1 90 ? 7.608 -0.022 -15.830 1.00 85.00 90 ILE A O 1
ATOM 746 N N . ALA A 1 91 ? 6.888 -1.726 -14.546 1.00 84.00 91 ALA A N 1
ATOM 747 C CA . ALA A 1 91 ? 8.078 -1.796 -13.702 1.00 84.00 91 ALA A CA 1
ATOM 748 C C . ALA A 1 91 ? 9.343 -2.089 -14.525 1.00 84.00 91 ALA A C 1
ATOM 750 O O . ALA A 1 91 ? 10.347 -1.381 -14.407 1.00 84.00 91 ALA A O 1
ATOM 751 N N . ASN A 1 92 ? 9.276 -3.074 -15.426 1.00 84.81 92 ASN A N 1
ATOM 752 C CA . ASN A 1 92 ? 10.392 -3.428 -16.303 1.00 84.81 92 ASN A CA 1
ATOM 753 C C . ASN A 1 92 ? 10.749 -2.297 -17.273 1.00 84.81 92 ASN A C 1
ATOM 755 O O . ASN A 1 92 ? 11.929 -2.008 -17.485 1.00 84.81 92 ASN A O 1
ATOM 759 N N . LYS A 1 93 ? 9.740 -1.619 -17.833 1.00 85.06 93 LYS A N 1
ATOM 760 C CA . LYS A 1 93 ? 9.951 -0.470 -18.718 1.00 85.06 93 LYS A CA 1
ATOM 761 C C . LYS A 1 93 ? 10.608 0.695 -17.979 1.00 85.06 93 LYS A C 1
ATOM 763 O O . LYS A 1 93 ? 11.557 1.278 -18.497 1.00 85.06 93 LYS A O 1
ATOM 768 N N . LEU A 1 94 ? 10.150 0.989 -16.761 1.00 86.31 94 LEU A N 1
ATOM 769 C CA . LEU A 1 94 ? 10.747 2.016 -15.909 1.00 86.31 94 LEU A CA 1
ATOM 770 C C . LEU A 1 94 ? 12.213 1.691 -15.596 1.00 86.31 94 LEU A C 1
ATOM 772 O O . LEU A 1 94 ? 13.075 2.554 -15.758 1.00 86.31 94 LEU A O 1
ATOM 776 N N . LEU A 1 95 ? 12.510 0.445 -15.214 1.00 84.62 95 LEU A N 1
ATOM 777 C CA . LEU A 1 95 ? 13.875 -0.002 -14.931 1.00 84.62 95 LEU A CA 1
ATOM 778 C C . LEU A 1 95 ? 14.784 0.115 -16.161 1.00 84.62 95 LEU A C 1
ATOM 780 O O . LEU A 1 95 ? 15.920 0.579 -16.050 1.00 84.62 95 LEU A O 1
ATOM 784 N N . TYR A 1 96 ? 14.292 -0.293 -17.332 1.00 85.69 96 TYR A N 1
ATOM 785 C CA . TYR A 1 96 ? 15.032 -0.176 -18.584 1.00 85.69 96 TYR A CA 1
ATOM 786 C C . TYR A 1 96 ? 15.373 1.287 -18.899 1.00 85.69 96 TYR A C 1
ATOM 788 O O . TYR A 1 96 ? 16.539 1.613 -19.121 1.00 85.69 96 TYR A O 1
ATOM 796 N N . SER A 1 97 ? 14.388 2.187 -18.843 1.00 84.69 97 SER A N 1
ATOM 797 C CA . SER A 1 97 ? 14.614 3.616 -19.087 1.00 84.69 97 SER A CA 1
ATOM 798 C C . SER A 1 97 ? 15.503 4.270 -18.030 1.00 84.69 97 SER A C 1
ATOM 800 O O . SER A 1 97 ? 16.302 5.143 -18.364 1.00 84.69 97 SER A O 1
ATOM 802 N N . ALA A 1 98 ? 15.433 3.825 -16.771 1.00 84.50 98 ALA A N 1
ATOM 803 C CA . ALA A 1 98 ? 16.338 4.286 -15.723 1.00 84.50 98 ALA A CA 1
ATOM 804 C C . ALA A 1 98 ? 17.796 3.912 -16.019 1.00 84.50 98 ALA A C 1
ATOM 806 O O . ALA A 1 98 ? 18.683 4.756 -15.893 1.00 84.50 98 ALA A O 1
ATOM 807 N N . LYS A 1 99 ? 18.044 2.684 -16.498 1.00 85.88 99 LYS A N 1
ATOM 808 C CA . LYS A 1 99 ? 19.384 2.240 -16.921 1.00 85.88 99 LYS A CA 1
ATOM 809 C C . LYS A 1 99 ? 19.913 3.030 -18.120 1.00 85.88 99 LYS A C 1
ATOM 811 O O . LYS A 1 99 ? 21.102 3.327 -18.163 1.00 85.88 99 LYS A O 1
ATOM 816 N N . GLN A 1 100 ? 19.038 3.399 -19.056 1.00 85.50 100 GLN A N 1
ATOM 817 C CA . GLN A 1 100 ? 19.398 4.182 -20.244 1.00 85.50 100 GLN A CA 1
ATOM 818 C C . GLN A 1 100 ? 19.430 5.704 -20.005 1.00 85.50 100 GLN A C 1
ATOM 820 O O . GLN A 1 100 ? 19.742 6.455 -20.923 1.00 85.50 100 GLN A O 1
ATOM 825 N N . LYS A 1 101 ? 19.120 6.181 -18.786 1.00 76.56 101 LYS A N 1
ATOM 826 C CA . LYS A 1 101 ? 18.972 7.611 -18.438 1.00 76.56 101 LYS A CA 1
ATOM 827 C C . LYS A 1 101 ? 17.909 8.362 -19.264 1.00 76.56 101 LYS A C 1
ATOM 829 O O . LYS A 1 101 ? 17.944 9.585 -19.339 1.00 76.56 101 LYS A O 1
ATOM 834 N N . THR A 1 102 ? 16.918 7.656 -19.811 1.00 77.25 102 THR A N 1
ATOM 835 C CA . THR A 1 102 ? 15.807 8.219 -20.610 1.00 77.25 102 THR A CA 1
ATOM 836 C C . THR A 1 102 ? 14.509 8.344 -19.800 1.00 77.25 102 THR A C 1
ATOM 838 O O . THR A 1 102 ? 13.408 8.246 -20.336 1.00 77.25 102 THR A O 1
ATOM 841 N N . ILE A 1 103 ? 14.611 8.501 -18.475 1.00 71.19 103 ILE A N 1
ATOM 842 C CA . ILE A 1 103 ? 13.455 8.678 -17.575 1.00 71.19 103 ILE A CA 1
ATOM 843 C C . ILE A 1 103 ? 12.559 9.873 -17.971 1.00 71.19 103 ILE A C 1
ATOM 845 O O . ILE A 1 103 ? 11.339 9.714 -17.876 1.00 71.19 103 ILE A O 1
ATOM 849 N N . PRO A 1 104 ? 13.090 11.029 -18.433 1.00 65.06 104 PRO A N 1
ATOM 850 C CA . PRO A 1 104 ? 12.253 12.159 -18.845 1.00 65.06 104 PRO A CA 1
ATOM 851 C C . PRO A 1 104 ? 11.221 11.791 -19.921 1.00 65.06 104 PRO A C 1
ATOM 853 O O . PRO A 1 104 ? 10.091 12.262 -19.868 1.00 65.06 104 PRO A O 1
ATOM 856 N N . ASP A 1 105 ? 11.557 10.862 -20.820 1.00 68.94 105 ASP A N 1
ATOM 857 C CA . ASP A 1 105 ? 10.690 10.441 -21.932 1.00 68.94 105 ASP A CA 1
ATOM 858 C C . ASP A 1 105 ? 9.487 9.590 -21.480 1.00 68.94 105 ASP A C 1
ATOM 860 O O . ASP A 1 105 ? 8.557 9.331 -22.251 1.00 68.94 105 ASP A O 1
ATOM 864 N N . LEU A 1 106 ? 9.496 9.124 -20.226 1.00 69.94 106 LEU A N 1
ATOM 865 C CA . LEU A 1 106 ? 8.395 8.378 -19.620 1.00 69.94 106 LEU A CA 1
ATOM 866 C C . LEU A 1 106 ? 7.410 9.267 -18.859 1.00 69.94 106 LEU A C 1
ATOM 868 O O . LEU A 1 106 ? 6.300 8.804 -18.589 1.00 69.94 106 LEU A O 1
ATOM 872 N N . GLN A 1 1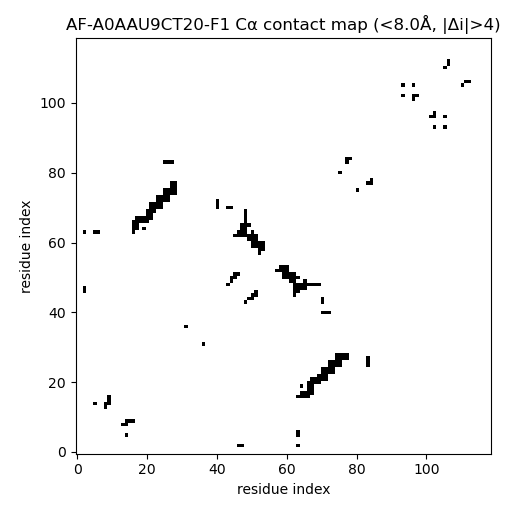07 ? 7.776 10.506 -18.509 1.00 69.06 107 GLN A N 1
ATOM 873 C CA . GLN A 1 107 ? 6.855 11.408 -17.820 1.00 69.06 107 GLN A CA 1
ATOM 874 C C . GLN A 1 107 ? 5.716 11.798 -18.765 1.00 69.06 107 GLN A C 1
ATOM 876 O O . GLN A 1 107 ? 5.903 12.464 -19.781 1.00 69.06 107 GLN A O 1
ATOM 881 N N . LYS A 1 108 ? 4.512 11.344 -18.421 1.00 74.25 108 LYS A N 1
ATOM 882 C CA . LYS A 1 108 ? 3.264 11.655 -19.121 1.00 74.25 108 LYS A CA 1
ATOM 883 C C . LYS A 1 108 ? 2.235 12.117 -18.103 1.00 74.25 108 LYS A C 1
ATOM 885 O O . LYS A 1 108 ? 2.378 11.845 -16.917 1.00 74.25 108 LYS A O 1
ATOM 890 N N . GLU A 1 109 ? 1.171 12.751 -18.580 1.00 72.88 109 GLU A N 1
ATOM 891 C CA . GLU A 1 109 ? 0.111 13.347 -17.754 1.00 72.88 109 GLU A CA 1
ATOM 892 C C . GLU A 1 109 ? -0.437 12.394 -16.670 1.00 72.88 109 GLU A C 1
ATOM 894 O O . GLU A 1 109 ? -0.644 12.804 -15.535 1.00 72.88 109 GLU A O 1
ATOM 899 N N . ASN A 1 110 ? -0.543 11.094 -16.975 1.00 76.56 110 ASN A N 1
ATOM 900 C CA . ASN A 1 110 ? -1.027 10.060 -16.049 1.00 76.56 110 ASN A CA 1
ATOM 901 C C . ASN A 1 110 ? 0.074 9.125 -15.509 1.00 76.56 110 ASN A C 1
ATOM 903 O O . ASN A 1 110 ? -0.227 8.046 -14.996 1.00 76.56 110 ASN A O 1
ATOM 907 N N . PHE A 1 111 ? 1.353 9.487 -15.653 1.00 75.38 111 PHE A N 1
ATOM 908 C CA . PHE A 1 111 ? 2.483 8.658 -15.228 1.00 75.38 111 PHE A CA 1
ATOM 909 C C . PHE A 1 111 ? 3.497 9.475 -14.424 1.00 75.38 111 PHE A C 1
ATOM 911 O O . PHE A 1 111 ? 4.371 10.147 -14.974 1.00 75.38 111 PHE A O 1
ATOM 918 N N . ILE A 1 112 ? 3.367 9.402 -13.098 1.00 76.50 112 ILE A N 1
ATOM 919 C CA . ILE A 1 112 ? 4.198 10.148 -12.151 1.00 76.50 112 ILE A CA 1
ATOM 920 C C . ILE A 1 112 ? 5.340 9.253 -11.674 1.00 76.50 112 ILE A C 1
ATOM 922 O O . ILE A 1 112 ? 5.115 8.174 -11.128 1.00 76.50 112 ILE A O 1
ATOM 926 N N . ILE A 1 113 ? 6.570 9.734 -11.844 1.00 77.62 113 ILE A N 1
ATOM 927 C CA . ILE A 1 113 ? 7.783 9.074 -11.361 1.00 77.62 113 ILE A CA 1
ATOM 928 C C . ILE A 1 113 ? 8.327 9.898 -10.198 1.00 77.62 113 ILE A C 1
ATOM 930 O O . ILE A 1 113 ? 8.613 11.083 -10.359 1.00 77.62 113 ILE A O 1
ATOM 934 N N . THR A 1 114 ? 8.482 9.273 -9.033 1.00 74.25 114 THR A N 1
ATOM 935 C CA . THR A 1 114 ? 9.095 9.895 -7.855 1.00 74.25 114 THR A CA 1
ATOM 936 C C . THR A 1 114 ? 10.440 9.234 -7.592 1.00 74.25 114 THR A C 1
ATOM 938 O O . THR A 1 114 ? 10.514 8.016 -7.437 1.00 74.25 114 THR A O 1
ATOM 941 N N . THR A 1 115 ? 11.505 10.029 -7.554 1.00 73.31 115 THR A N 1
ATOM 942 C CA . THR A 1 115 ? 12.844 9.575 -7.171 1.00 73.31 115 THR A CA 1
ATOM 943 C C . THR A 1 115 ? 13.071 9.835 -5.686 1.00 73.31 115 THR A C 1
ATOM 945 O O . THR A 1 115 ? 12.622 10.842 -5.140 1.00 73.31 115 THR A O 1
ATOM 948 N N . PHE A 1 116 ? 13.754 8.912 -5.013 1.00 69.12 116 PHE A N 1
ATOM 949 C CA . PHE A 1 116 ? 14.221 9.144 -3.650 1.00 69.12 116 PHE A CA 1
ATOM 950 C C . PHE A 1 116 ? 15.568 9.874 -3.704 1.00 69.12 116 PHE A C 1
ATOM 952 O O . PHE A 1 116 ? 16.363 9.584 -4.603 1.00 69.12 116 PHE A O 1
ATOM 959 N N . PRO A 1 117 ? 15.834 10.824 -2.792 1.00 68.19 117 PRO A N 1
ATOM 960 C CA . PRO A 1 117 ? 17.153 11.432 -2.697 1.00 68.19 117 PRO A CA 1
ATOM 961 C C . PRO A 1 117 ? 18.189 10.342 -2.399 1.00 68.19 117 PRO A C 1
ATOM 963 O O . PRO A 1 117 ? 17.966 9.485 -1.543 1.00 68.19 117 PRO A O 1
ATOM 966 N N . ASN A 1 118 ? 19.298 10.360 -3.138 1.00 55.75 118 ASN A N 1
ATOM 967 C CA . ASN A 1 118 ? 20.448 9.516 -2.834 1.00 55.75 118 ASN A CA 1
ATOM 968 C C . ASN A 1 118 ? 21.067 10.036 -1.530 1.00 55.75 118 ASN A C 1
ATOM 970 O O . ASN A 1 118 ? 21.438 11.209 -1.475 1.00 55.75 118 ASN A O 1
ATOM 974 N N . ASN A 1 119 ? 21.125 9.186 -0.502 1.00 42.12 119 ASN A N 1
ATOM 975 C CA . ASN A 1 119 ? 21.980 9.416 0.665 1.00 42.12 119 ASN A CA 1
ATOM 976 C C . ASN A 1 119 ? 23.454 9.346 0.262 1.00 42.12 119 ASN A C 1
ATOM 978 O O . ASN A 1 119 ? 23.782 8.466 -0.568 1.00 42.12 119 ASN A O 1
#

Nearest PDB structures (foldseek):
  8efy-assembly1_F  TM=3.214E-01  e=5.075E+00  Thermus thermophilus HB8

Mean predicted aligned error: 9.58 Å

Secondary structure (DSSP, 8-state):
-HHHHHHHHHHTTS--GGG--EEEEEEE-----HHHHHHHHHHHHIIIII-EEEGGGTEEE--S-TT--EEEEEEE-TTT-HHHHHHHHHHHHHHHHHHTT-GGGG-BTTB---PPPP-